Protein AF-0000000083547992 (afdb_homodimer)

Structure (mmCIF, N/CA/C/O backbone):
data_AF-0000000083547992-model_v1
#
loop_
_entity.id
_entity.type
_entity.pdbx_description
1 polymer 'Amphi-Trp domain-containing protein'
#
loop_
_atom_site.group_PDB
_atom_site.id
_atom_site.type_symbol
_atom_site.label_atom_id
_atom_site.label_alt_id
_atom_site.label_comp_id
_atom_site.label_asym_id
_atom_site.label_entity_id
_atom_site.label_seq_id
_atom_site.pdbx_PDB_ins_code
_atom_site.Cartn_x
_atom_site.Cartn_y
_atom_site.Cartn_z
_atom_site.occupancy
_atom_site.B_iso_or_equiv
_atom_site.auth_seq_id
_atom_site.auth_comp_id
_atom_site.auth_asym_id
_atom_site.auth_atom_id
_atom_site.pdbx_PDB_model_num
ATOM 1 N N . MET A 1 1 ? 12.961 -11.586 -6.711 1 86.31 1 MET A N 1
ATOM 2 C CA . MET A 1 1 ? 13.227 -10.289 -7.332 1 86.31 1 MET A CA 1
ATOM 3 C C . MET A 1 1 ? 12.625 -9.156 -6.512 1 86.31 1 MET A C 1
ATOM 5 O O . MET A 1 1 ? 11.516 -9.281 -5.996 1 86.31 1 MET A O 1
ATOM 9 N N . ASN A 1 2 ? 13.453 -8.133 -6.281 1 91.69 2 ASN A N 1
ATOM 10 C CA . ASN A 1 2 ? 13.008 -6.949 -5.547 1 91.69 2 ASN A CA 1
ATOM 11 C C . ASN A 1 2 ? 13.031 -5.703 -6.43 1 91.69 2 ASN A C 1
ATOM 13 O O . ASN A 1 2 ? 14.055 -5.379 -7.031 1 91.69 2 ASN A O 1
ATOM 17 N N . SER A 1 3 ? 11.875 -5.109 -6.695 1 95.75 3 SER A N 1
ATOM 18 C CA . SER A 1 3 ? 11.703 -3.891 -7.48 1 95.75 3 SER A CA 1
ATOM 19 C C . SER A 1 3 ? 11.023 -2.797 -6.664 1 95.75 3 SER A C 1
ATOM 21 O O . SER A 1 3 ? 10.18 -3.084 -5.812 1 95.75 3 SER A O 1
ATOM 23 N N . ARG A 1 4 ? 11.484 -1.592 -6.922 1 97.75 4 ARG A N 1
ATOM 24 C CA . ARG A 1 4 ? 10.906 -0.471 -6.191 1 97.75 4 ARG A CA 1
ATOM 25 C C . ARG A 1 4 ? 10.945 0.805 -7.023 1 97.75 4 ARG A C 1
ATOM 27 O O . ARG A 1 4 ? 11.906 1.044 -7.758 1 97.75 4 ARG A O 1
ATOM 34 N N . GLU A 1 5 ? 9.93 1.621 -6.977 1 98.31 5 GLU A N 1
ATOM 35 C CA . GLU A 1 5 ? 9.859 2.955 -7.562 1 98.31 5 GLU A CA 1
ATOM 36 C C . GLU A 1 5 ? 9.383 3.984 -6.543 1 98.31 5 GLU A C 1
ATOM 38 O O . GLU A 1 5 ? 8.477 3.703 -5.75 1 98.31 5 GLU A O 1
ATOM 43 N N . LYS A 1 6 ? 10.031 5.133 -6.543 1 98.19 6 LYS A N 1
ATOM 44 C CA . LYS A 1 6 ? 9.711 6.219 -5.621 1 98.19 6 LYS A CA 1
ATOM 45 C C . LYS A 1 6 ? 9.312 7.48 -6.379 1 98.19 6 LYS A C 1
ATOM 47 O O . LYS A 1 6 ? 9.867 7.785 -7.434 1 98.19 6 LYS A O 1
ATOM 52 N N . TYR A 1 7 ? 8.383 8.219 -5.781 1 98.12 7 TYR A N 1
ATOM 53 C CA . TYR A 1 7 ? 7.863 9.445 -6.375 1 98.12 7 TYR A CA 1
ATOM 54 C C . TYR A 1 7 ? 7.691 10.531 -5.32 1 98.12 7 TYR A C 1
ATOM 56 O O . TYR A 1 7 ? 7.562 10.234 -4.129 1 98.12 7 TYR A O 1
ATOM 64 N N . LEU A 1 8 ? 7.801 11.758 -5.734 1 98.12 8 LEU A N 1
ATOM 65 C CA . LEU A 1 8 ? 7.402 12.945 -4.977 1 98.12 8 LEU A CA 1
ATOM 66 C C . LEU A 1 8 ? 6.246 13.664 -5.664 1 98.12 8 LEU A C 1
ATOM 68 O O . LEU A 1 8 ? 6.23 13.789 -6.891 1 98.12 8 LEU A O 1
ATOM 72 N N . GLY A 1 9 ? 5.234 14.094 -4.844 1 98.06 9 GLY A N 1
ATOM 73 C CA . GLY A 1 9 ? 4.156 14.828 -5.48 1 98.06 9 GLY A CA 1
ATOM 74 C C . GLY A 1 9 ? 3.086 15.281 -4.504 1 98.06 9 GLY A C 1
ATOM 75 O O . GLY A 1 9 ? 3.199 15.047 -3.299 1 98.06 9 GLY A O 1
ATOM 76 N N . SER A 1 10 ? 2.084 16.016 -5 1 97.81 10 SER A N 1
ATOM 77 C CA . SER A 1 10 ? 0.955 16.5 -4.215 1 97.81 10 SER A CA 1
ATOM 78 C C . SER A 1 10 ? -0.035 15.391 -3.91 1 97.81 10 SER A C 1
ATOM 80 O O . SER A 1 10 ? 0.083 14.281 -4.449 1 97.81 10 SER A O 1
ATOM 82 N N . LYS A 1 11 ? -0.958 15.719 -2.998 1 97.56 11 LYS A N 1
ATOM 83 C CA . LYS A 1 11 ? -2.037 14.789 -2.686 1 97.56 11 LYS A CA 1
ATOM 84 C C . LYS A 1 11 ? -2.824 14.422 -3.939 1 97.56 11 LYS A C 1
ATOM 86 O O . LYS A 1 11 ? -3.186 13.258 -4.129 1 97.56 11 LYS A O 1
ATOM 91 N N . GLU A 1 12 ? -3.09 15.406 -4.793 1 96.94 12 GLU A N 1
ATOM 92 C CA . GLU A 1 12 ? -3.824 15.172 -6.031 1 96.94 12 GLU A CA 1
ATOM 93 C C . GLU A 1 12 ? -3.045 14.25 -6.961 1 96.94 12 GLU A C 1
ATOM 95 O O . GLU A 1 12 ? -3.617 13.328 -7.551 1 96.94 12 GLU A O 1
ATOM 100 N N . GLU A 1 13 ? -1.76 14.461 -7.086 1 97.88 13 GLU A N 1
ATOM 101 C CA . GLU A 1 13 ? -0.932 13.609 -7.934 1 97.88 13 GLU A CA 1
ATOM 102 C C . GLU A 1 13 ? -0.893 12.18 -7.402 1 97.88 13 GLU A C 1
ATOM 104 O O . GLU A 1 13 ? -0.915 11.219 -8.18 1 97.88 13 GLU A O 1
ATOM 109 N N . PHE A 1 14 ? -0.822 12.086 -6.039 1 98.19 14 PHE A N 1
ATOM 110 C CA . PHE A 1 14 ? -0.841 10.758 -5.438 1 98.19 14 PHE A CA 1
ATOM 111 C C . PHE A 1 14 ? -2.172 10.062 -5.699 1 98.19 14 PHE A C 1
ATOM 113 O O . PHE A 1 14 ? -2.209 8.852 -5.945 1 98.19 14 PHE A O 1
ATOM 120 N N . TYR A 1 15 ? -3.264 10.789 -5.684 1 97.44 15 TYR A N 1
ATOM 121 C CA . TYR A 1 15 ? -4.578 10.234 -5.98 1 97.44 15 TYR A CA 1
ATOM 122 C C . TYR A 1 15 ? -4.605 9.617 -7.375 1 97.44 15 TYR A C 1
ATOM 124 O O . TYR A 1 15 ? -5.016 8.469 -7.543 1 97.44 15 TYR A O 1
ATOM 132 N N . PHE A 1 16 ? -4.191 10.328 -8.375 1 97 16 PHE A N 1
ATOM 133 C CA . PHE A 1 16 ? -4.207 9.844 -9.75 1 97 16 PHE A CA 1
ATOM 134 C C . PHE A 1 16 ? -3.234 8.68 -9.93 1 97 16 PHE A C 1
ATOM 136 O O . PHE A 1 16 ? -3.527 7.727 -10.648 1 97 16 PHE A O 1
ATOM 143 N N . PHE A 1 17 ? -2.084 8.836 -9.289 1 97.56 17 PHE A N 1
ATOM 144 C CA . PHE A 1 17 ? -1.107 7.754 -9.32 1 97.56 17 PHE A CA 1
ATOM 145 C C . PHE A 1 17 ? -1.722 6.453 -8.805 1 97.56 17 PHE A C 1
ATOM 147 O O . PHE A 1 17 ? -1.628 5.414 -9.461 1 97.56 17 PHE A O 1
ATOM 154 N N . LEU A 1 18 ? -2.371 6.508 -7.582 1 96.94 18 LEU A N 1
ATOM 155 C CA . LEU A 1 18 ? -2.969 5.316 -6.988 1 96.94 18 LEU A CA 1
ATOM 156 C C . LEU A 1 18 ? -4.047 4.738 -7.898 1 96.94 18 LEU A C 1
ATOM 158 O O . LEU A 1 18 ? -4.098 3.527 -8.117 1 96.94 18 LEU A O 1
ATOM 162 N N . LYS A 1 19 ? -4.863 5.598 -8.367 1 94.94 19 LYS A N 1
ATOM 163 C CA . LYS A 1 19 ? -5.941 5.152 -9.242 1 94.94 19 LYS A CA 1
ATOM 164 C C . LYS A 1 19 ? -5.391 4.426 -10.469 1 94.94 19 LYS A C 1
ATOM 166 O O . LYS A 1 19 ? -5.848 3.33 -10.797 1 94.94 19 LYS A O 1
ATOM 171 N N . ASP A 1 20 ? -4.41 4.98 -11.07 1 96.12 20 ASP A N 1
ATOM 172 C CA . ASP A 1 20 ? -3.836 4.406 -12.289 1 96.12 20 ASP A CA 1
ATOM 173 C C . ASP A 1 20 ? -3.129 3.084 -11.984 1 96.12 20 ASP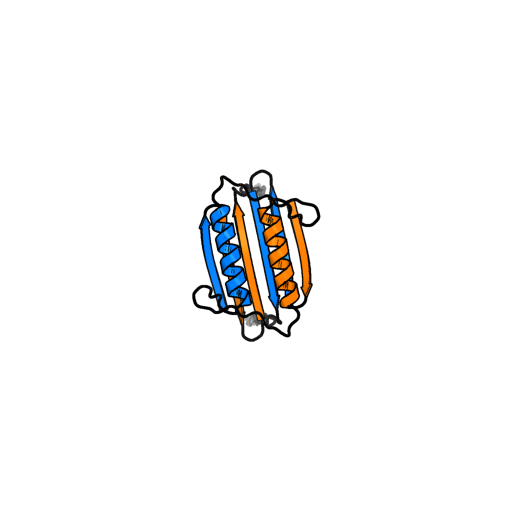 A C 1
ATOM 175 O O . ASP A 1 20 ? -3.346 2.088 -12.68 1 96.12 20 ASP A O 1
ATOM 179 N N . GLU A 1 21 ? -2.271 3.127 -11.008 1 96.12 21 GLU A N 1
ATOM 180 C CA . GLU A 1 21 ? -1.474 1.941 -10.711 1 96.12 21 GLU A CA 1
ATOM 181 C C . GLU A 1 21 ? -2.355 0.784 -10.25 1 96.12 21 GLU A C 1
ATOM 183 O O . GLU A 1 21 ? -2.072 -0.377 -10.555 1 96.12 21 GLU A O 1
ATOM 188 N N . VAL A 1 22 ? -3.414 1.098 -9.461 1 95.38 22 VAL A N 1
ATOM 189 C CA . VAL A 1 22 ? -4.336 0.059 -9.008 1 95.38 22 VAL A CA 1
ATOM 190 C C . VAL A 1 22 ? -5.051 -0.555 -10.211 1 95.38 22 VAL A C 1
ATOM 192 O O . VAL A 1 22 ? -5.203 -1.775 -10.297 1 95.38 22 VAL A O 1
ATOM 195 N N . ILE A 1 23 ? -5.527 0.243 -11.117 1 96.06 23 ILE A N 1
ATOM 196 C CA . ILE A 1 23 ? -6.172 -0.253 -12.328 1 96.06 23 ILE A CA 1
ATOM 197 C C . ILE A 1 23 ? -5.207 -1.159 -13.094 1 96.06 23 ILE A C 1
ATOM 199 O O . ILE A 1 23 ? -5.574 -2.266 -13.5 1 96.06 23 ILE A O 1
ATOM 203 N N . LYS A 1 24 ? -3.957 -0.687 -13.32 1 97.31 24 LYS A N 1
ATOM 204 C CA . LYS A 1 24 ? -2.953 -1.483 -14.016 1 97.31 24 LYS A CA 1
ATOM 205 C C . LYS A 1 24 ? -2.707 -2.809 -13.305 1 97.31 24 LYS A C 1
ATOM 207 O O . LYS A 1 24 ? -2.547 -3.848 -13.945 1 97.31 24 LYS A O 1
ATOM 212 N N . LEU A 1 25 ? -2.613 -2.762 -11.961 1 97.69 25 LEU A N 1
ATOM 213 C CA . LEU A 1 25 ? -2.373 -3.949 -11.148 1 97.69 25 LEU A CA 1
ATOM 214 C C . LEU A 1 25 ? -3.41 -5.027 -11.445 1 97.69 25 LEU A C 1
ATOM 216 O O . LEU A 1 25 ? -3.059 -6.172 -11.727 1 97.69 25 LEU A O 1
ATOM 220 N N . PHE A 1 26 ? -4.68 -4.668 -11.5 1 97.25 26 PHE A N 1
ATOM 221 C CA . PHE A 1 26 ? -5.734 -5.668 -11.586 1 97.25 26 PHE A CA 1
ATOM 222 C C . PHE A 1 26 ? -6.02 -6.023 -13.047 1 97.25 26 PHE A C 1
ATOM 224 O O . PHE A 1 26 ? -6.734 -6.988 -13.32 1 97.25 26 PHE A O 1
ATOM 231 N N . LYS A 1 27 ? -5.516 -5.312 -13.969 1 96.69 27 LYS A N 1
ATOM 232 C CA . LYS A 1 27 ? -5.535 -5.691 -15.375 1 96.69 27 LYS A CA 1
ATOM 233 C C . LYS A 1 27 ? -4.289 -6.488 -15.75 1 96.69 27 LYS A C 1
ATOM 235 O O . LYS A 1 27 ? -4.078 -6.805 -16.922 1 96.69 27 LYS A O 1
ATOM 240 N N . ASP A 1 28 ? -3.42 -6.785 -14.758 1 96.75 28 ASP A N 1
ATOM 241 C CA . ASP A 1 28 ? -2.164 -7.508 -14.938 1 96.75 28 ASP A CA 1
ATOM 242 C C . ASP A 1 28 ? -1.219 -6.75 -15.867 1 96.75 28 ASP A C 1
ATOM 244 O O . ASP A 1 28 ? -0.529 -7.355 -16.688 1 96.75 28 ASP A O 1
ATOM 248 N N . LYS A 1 29 ? -1.217 -5.406 -15.734 1 97.81 29 LYS A N 1
ATOM 249 C CA . LYS A 1 29 ? -0.414 -4.574 -16.625 1 97.81 29 LYS A CA 1
ATOM 250 C C . LYS A 1 29 ? 0.581 -3.727 -15.836 1 97.81 29 LYS A C 1
ATOM 252 O O . LYS A 1 29 ? 1.39 -3.004 -16.422 1 97.81 29 LYS A O 1
ATOM 257 N N . LEU A 1 30 ? 0.601 -3.77 -14.539 1 98.19 30 LEU A N 1
ATOM 258 C CA . LEU A 1 30 ? 1.518 -2.975 -13.734 1 98.19 30 LEU A CA 1
ATOM 259 C C . LEU A 1 30 ? 2.934 -3.537 -13.805 1 98.19 30 LEU A C 1
ATOM 261 O O . LEU A 1 30 ? 3.137 -4.742 -13.633 1 98.19 30 LEU A O 1
ATOM 265 N N . LYS A 1 31 ? 3.875 -2.688 -14.141 1 97.56 31 LYS A N 1
ATOM 266 C CA . LYS A 1 31 ? 5.297 -3.012 -14.078 1 97.56 31 LYS A CA 1
ATOM 267 C C . LYS A 1 31 ? 6.035 -2.078 -13.117 1 97.56 31 LYS A C 1
ATOM 269 O O . LYS A 1 31 ? 5.777 -0.872 -13.102 1 97.56 31 LYS A O 1
ATOM 274 N N . ILE A 1 32 ? 6.891 -2.615 -12.305 1 98 32 ILE A N 1
ATOM 275 C CA . ILE A 1 32 ? 7.785 -1.855 -11.438 1 98 32 ILE A CA 1
ATOM 276 C C . ILE A 1 32 ? 9.234 -2.146 -11.812 1 98 32 ILE A C 1
ATOM 278 O O . ILE A 1 32 ? 9.703 -3.279 -11.672 1 98 32 ILE A O 1
ATOM 282 N N . GLU A 1 33 ? 9.922 -1.149 -12.281 1 96.94 33 GLU A N 1
ATOM 283 C CA . GLU A 1 33 ? 11.281 -1.299 -12.789 1 96.94 33 GLU A CA 1
ATOM 284 C C . GLU A 1 33 ? 11.375 -2.453 -13.789 1 96.94 33 GLU A C 1
ATOM 286 O O . GLU A 1 33 ? 12.281 -3.283 -13.695 1 96.94 33 GLU A O 1
ATOM 291 N N . GLY A 1 34 ? 10.312 -2.631 -14.586 1 94.56 34 GLY A N 1
ATOM 292 C CA . GLY A 1 34 ? 10.305 -3.602 -15.664 1 94.56 34 GLY A CA 1
ATOM 293 C C . GLY A 1 34 ? 9.75 -4.953 -15.25 1 94.56 34 GLY A C 1
ATOM 294 O O . GLY A 1 34 ? 9.523 -5.82 -16.094 1 94.56 34 GLY A O 1
ATOM 295 N N . THR A 1 35 ? 9.594 -5.195 -13.938 1 95.19 35 THR A N 1
ATOM 296 C CA . THR A 1 35 ? 9.039 -6.453 -13.445 1 95.19 35 THR A CA 1
ATOM 297 C C . THR A 1 35 ? 7.516 -6.391 -13.391 1 95.19 35 THR A C 1
ATOM 299 O O . THR A 1 35 ? 6.949 -5.531 -12.711 1 95.19 35 THR A O 1
ATOM 302 N N . ARG A 1 36 ? 6.906 -7.293 -14.102 1 96.19 36 ARG A N 1
ATOM 303 C CA . ARG A 1 36 ? 5.445 -7.336 -14.094 1 96.19 36 ARG A CA 1
ATOM 304 C C . ARG A 1 36 ? 4.922 -7.859 -12.758 1 96.19 36 ARG A C 1
ATOM 306 O O . ARG A 1 36 ? 5.426 -8.852 -12.234 1 96.19 36 ARG A O 1
ATOM 313 N N . VAL A 1 37 ? 3.91 -7.164 -12.211 1 97.44 37 VAL A N 1
ATOM 314 C CA . VAL A 1 37 ? 3.252 -7.602 -10.984 1 97.44 37 VAL A CA 1
ATOM 315 C C . VAL A 1 37 ? 1.979 -8.375 -11.328 1 97.44 37 VAL A C 1
ATOM 317 O O . VAL A 1 37 ? 1.043 -7.812 -11.906 1 97.44 37 VAL A O 1
ATOM 320 N N . VAL A 1 38 ? 1.968 -9.648 -10.977 1 96.19 38 VAL A N 1
ATOM 321 C CA . VAL A 1 38 ? 0.792 -10.469 -11.234 1 96.19 38 VAL A CA 1
ATOM 322 C C . VAL A 1 38 ? 0.295 -11.086 -9.93 1 96.19 38 VAL A C 1
ATOM 324 O O . VAL A 1 38 ? 0.992 -11.891 -9.312 1 96.19 38 VAL A O 1
ATOM 327 N N . ILE A 1 39 ? -0.871 -10.641 -9.555 1 96.94 39 ILE A N 1
ATOM 328 C CA . ILE A 1 39 ? -1.521 -11.266 -8.406 1 96.94 39 ILE A CA 1
ATOM 329 C C . ILE A 1 39 ? -2.256 -12.531 -8.859 1 96.94 39 ILE A C 1
ATOM 331 O O . ILE A 1 39 ? -3.074 -12.484 -9.781 1 96.94 39 ILE A O 1
ATOM 335 N N . PRO A 1 40 ? -2.023 -13.656 -8.195 1 95.88 40 PRO A N 1
ATOM 336 C CA . PRO A 1 40 ? -2.678 -14.891 -8.633 1 95.88 40 PRO A CA 1
ATOM 337 C C . PRO A 1 40 ? -4.188 -14.875 -8.391 1 95.88 40 PRO A C 1
ATOM 339 O O . PRO A 1 40 ? -4.652 -14.32 -7.395 1 95.88 40 PRO A O 1
ATOM 342 N N . ASP A 1 41 ? -4.965 -15.492 -9.273 1 94.62 41 ASP A N 1
ATOM 343 C CA . ASP A 1 41 ? -6.422 -15.508 -9.203 1 94.62 41 ASP A CA 1
ATOM 344 C C . ASP A 1 41 ? -6.906 -16.562 -8.211 1 94.62 41 ASP A C 1
ATOM 346 O O . ASP A 1 41 ? -8.031 -16.484 -7.715 1 94.62 41 ASP A O 1
ATOM 350 N N . ASN A 1 42 ? -6.133 -17.578 -7.91 1 92.88 42 ASN A N 1
ATOM 351 C CA . ASN A 1 42 ? -6.629 -18.75 -7.199 1 92.88 42 ASN A CA 1
ATOM 352 C C . ASN A 1 42 ? -5.891 -18.953 -5.883 1 92.88 42 ASN A C 1
ATOM 354 O O . ASN A 1 42 ? -5.758 -20.094 -5.418 1 92.88 42 ASN A O 1
ATOM 358 N N . GLU A 1 43 ? -5.387 -17.891 -5.348 1 93.75 43 GLU A N 1
ATOM 359 C CA . GLU A 1 43 ? -4.707 -17.984 -4.059 1 93.75 43 GLU A CA 1
ATOM 360 C C . GLU A 1 43 ? -5.344 -17.062 -3.029 1 93.75 43 GLU A C 1
ATOM 362 O O . GLU A 1 43 ? -5.918 -16.031 -3.389 1 93.75 43 GLU A O 1
ATOM 367 N N . GLU A 1 44 ? -5.223 -17.594 -1.827 1 96.94 44 GLU A N 1
ATOM 368 C CA . GLU A 1 44 ? -5.602 -16.688 -0.746 1 96.94 44 GLU A CA 1
ATOM 369 C C . GLU A 1 44 ? -4.559 -15.594 -0.55 1 96.94 44 GLU A C 1
ATOM 371 O O . GLU A 1 44 ? -3.359 -15.875 -0.492 1 96.94 44 GLU A O 1
ATOM 376 N N . LEU A 1 45 ? -5.055 -14.398 -0.519 1 98.06 45 LEU A N 1
ATOM 377 C CA . LEU A 1 45 ? -4.191 -13.242 -0.31 1 98.06 45 LEU A CA 1
ATOM 378 C C . LEU A 1 45 ? -4.215 -12.805 1.15 1 98.06 45 LEU A C 1
ATOM 380 O O . LEU A 1 45 ? -5.258 -12.859 1.805 1 98.06 45 LEU A O 1
ATOM 384 N N . ASP A 1 46 ? -3.035 -12.422 1.668 1 98.12 46 ASP A N 1
ATOM 385 C CA . ASP A 1 46 ? -2.895 -11.695 2.928 1 98.12 46 ASP A CA 1
ATOM 386 C C . ASP A 1 46 ? -2.621 -10.219 2.682 1 98.12 46 ASP A C 1
ATOM 388 O O . ASP A 1 46 ? -1.571 -9.852 2.146 1 98.12 46 ASP A O 1
ATOM 392 N N . TYR A 1 47 ? -3.609 -9.367 3.033 1 98.06 47 TYR A N 1
ATOM 393 C CA . TYR A 1 47 ? -3.363 -7.949 2.777 1 98.06 47 TYR A CA 1
ATOM 394 C C . TYR A 1 47 ? -3.641 -7.117 4.023 1 98.06 47 TYR A C 1
ATOM 396 O O . TYR A 1 47 ? -4.363 -7.551 4.922 1 98.06 47 TYR A O 1
ATOM 404 N N . GLN A 1 48 ? -2.949 -6 4.113 1 97.94 48 GLN A N 1
ATOM 405 C CA . GLN A 1 48 ? -3.02 -5.172 5.312 1 97.94 48 GLN A CA 1
ATOM 406 C C . GLN A 1 48 ? -2.879 -3.691 4.965 1 97.94 48 GLN A C 1
ATOM 408 O O . GLN A 1 48 ? -2.312 -3.344 3.926 1 97.94 48 GLN A O 1
ATOM 413 N N . ILE A 1 49 ? -3.459 -2.869 5.797 1 98.31 49 ILE A N 1
ATOM 414 C CA . ILE A 1 49 ? -3.219 -1.43 5.793 1 98.31 49 ILE A CA 1
ATOM 415 C C . ILE A 1 49 ? -2.641 -1 7.137 1 98.31 49 ILE A C 1
ATOM 417 O O . ILE A 1 49 ? -3.014 -1.538 8.18 1 98.31 49 ILE A O 1
ATOM 421 N N . LYS A 1 50 ? -1.683 -0.156 7.051 1 98 50 LYS A N 1
ATOM 422 C CA . LYS A 1 50 ? -0.98 0.334 8.234 1 98 50 LYS A CA 1
ATOM 423 C C . LYS A 1 50 ? -0.856 1.855 8.211 1 98 50 LYS A C 1
ATOM 425 O O . LYS A 1 50 ? -0.71 2.453 7.141 1 98 50 LYS A O 1
ATOM 430 N N . PHE A 1 51 ? -0.937 2.449 9.43 1 97.69 51 PHE A N 1
ATOM 431 C CA . PHE A 1 51 ? -0.757 3.891 9.578 1 97.69 51 PHE A CA 1
ATOM 432 C C . PHE A 1 51 ? 0.069 4.215 10.812 1 97.69 51 PHE A C 1
ATOM 434 O O . PHE A 1 51 ? -0.305 3.844 11.93 1 97.69 51 PHE A O 1
ATOM 441 N N . ASP A 1 52 ? 1.243 4.75 10.609 1 95.38 52 ASP A N 1
ATOM 442 C CA . ASP A 1 52 ? 2.104 5.281 11.656 1 95.38 52 ASP A CA 1
ATOM 443 C C . ASP A 1 52 ? 2.141 6.809 11.617 1 95.38 52 ASP A C 1
ATOM 445 O O . ASP A 1 52 ? 2.5 7.398 10.602 1 95.38 52 ASP A O 1
ATOM 449 N N . SER A 1 53 ? 1.642 7.426 12.734 1 92 53 SER A N 1
ATOM 450 C CA . SER A 1 53 ? 1.59 8.883 12.672 1 92 53 SER A CA 1
ATOM 451 C C . SER A 1 53 ? 1.902 9.5 14.031 1 92 53 SER A C 1
ATOM 453 O O . SER A 1 53 ? 1.761 8.852 15.062 1 92 53 SER A O 1
ATOM 455 N N . ASP A 1 54 ? 2.475 10.664 13.992 1 88.56 54 ASP A N 1
ATOM 456 C CA . ASP A 1 54 ? 2.523 11.586 15.125 1 88.56 54 ASP A CA 1
ATOM 457 C C . ASP A 1 54 ? 2.086 12.992 14.719 1 88.56 54 ASP A C 1
ATOM 459 O O . ASP A 1 54 ? 1.442 13.164 13.68 1 88.56 54 ASP A O 1
ATOM 463 N N . GLU A 1 55 ? 2.291 14.008 15.547 1 85.38 55 GLU A N 1
ATOM 464 C CA . GLU A 1 55 ? 1.821 15.367 15.297 1 85.38 55 GLU A CA 1
ATOM 465 C C . GLU A 1 55 ? 2.404 15.922 14 1 85.38 55 GLU A C 1
ATOM 467 O O . GLU A 1 55 ? 1.765 16.719 13.32 1 85.38 55 GLU A O 1
ATOM 472 N N . ASN A 1 56 ? 3.541 15.469 13.57 1 89.19 56 ASN A N 1
ATOM 473 C CA . ASN A 1 56 ? 4.254 16.125 12.477 1 89.19 56 ASN A CA 1
ATOM 474 C C . ASN A 1 56 ? 4.559 15.156 11.336 1 89.19 56 ASN A C 1
ATOM 476 O O . ASN A 1 56 ? 5.266 15.5 10.391 1 89.19 56 ASN A O 1
ATOM 480 N N . TYR A 1 57 ? 4 13.914 11.414 1 93.38 57 TYR A N 1
ATOM 481 C CA . TYR A 1 57 ? 4.402 12.914 10.43 1 93.38 57 TYR A CA 1
ATOM 482 C C . TYR A 1 57 ? 3.291 11.898 10.203 1 93.38 57 TYR A C 1
ATOM 484 O O . TYR A 1 57 ? 2.443 11.688 11.07 1 93.38 57 TYR A O 1
ATOM 492 N N . GLY A 1 58 ? 3.201 11.422 9 1 96.19 58 GLY A N 1
ATOM 493 C CA . GLY A 1 58 ? 2.357 10.281 8.672 1 96.19 58 GLY A CA 1
ATOM 494 C C . GLY A 1 58 ? 2.996 9.328 7.684 1 96.19 58 GLY A C 1
ATOM 495 O O . GLY A 1 58 ? 3.75 9.758 6.805 1 96.19 58 GLY A O 1
ATOM 496 N N . ASP A 1 59 ? 2.777 8.094 7.938 1 97.44 59 ASP A N 1
ATOM 497 C CA . ASP A 1 59 ? 3.23 6.98 7.105 1 97.44 59 ASP A CA 1
ATOM 498 C C . ASP A 1 59 ? 2.115 5.957 6.902 1 97.44 59 ASP A C 1
ATOM 500 O O . ASP A 1 59 ? 1.783 5.203 7.816 1 97.44 59 ASP A O 1
ATOM 504 N N . PHE A 1 60 ? 1.522 5.984 5.688 1 98.31 60 PHE A N 1
ATOM 505 C CA . PHE A 1 60 ? 0.411 5.105 5.34 1 98.31 60 PHE A CA 1
ATOM 506 C C . PHE A 1 60 ? 0.851 4.043 4.34 1 98.31 60 PHE A C 1
ATOM 508 O O . PHE A 1 60 ? 1.516 4.355 3.348 1 98.31 60 PHE A O 1
ATOM 515 N N . THR A 1 61 ? 0.533 2.75 4.645 1 98.38 61 THR A N 1
ATOM 516 C CA . THR A 1 61 ? 0.986 1.636 3.822 1 98.38 61 THR A CA 1
ATOM 517 C C . THR A 1 61 ? -0.167 0.682 3.521 1 98.38 61 THR A C 1
ATOM 519 O O . THR A 1 61 ? -0.959 0.359 4.41 1 98.38 61 THR A O 1
ATOM 522 N N . ILE A 1 62 ? -0.325 0.265 2.24 1 98.38 62 ILE A N 1
ATOM 523 C CA . ILE A 1 62 ? -1.139 -0.867 1.81 1 98.38 62 ILE A CA 1
ATOM 524 C C . ILE A 1 62 ? -0.236 -1.991 1.309 1 98.38 62 ILE A C 1
ATOM 526 O O . ILE A 1 62 ? 0.673 -1.757 0.51 1 98.38 62 ILE A O 1
ATOM 530 N N . LYS A 1 63 ? -0.454 -3.182 1.86 1 98.19 63 LYS A N 1
ATOM 531 C CA . LYS A 1 63 ? 0.374 -4.324 1.49 1 98.19 63 LYS A CA 1
ATOM 532 C C . LYS A 1 63 ? -0.485 -5.551 1.188 1 98.19 63 LYS A C 1
ATOM 534 O O . LYS A 1 63 ? -1.461 -5.82 1.89 1 98.19 63 LYS A O 1
ATOM 539 N N . VAL A 1 64 ? -0.103 -6.34 0.102 1 98.5 64 VAL A N 1
ATOM 540 C CA . VAL A 1 64 ? -0.716 -7.633 -0.171 1 98.5 64 VAL A CA 1
ATOM 541 C C . VAL A 1 64 ? 0.369 -8.672 -0.445 1 98.5 64 VAL A C 1
ATOM 543 O O . VAL A 1 64 ? 1.351 -8.391 -1.136 1 98.5 64 VAL A O 1
ATOM 546 N N . LYS A 1 65 ? 0.199 -9.844 0.114 1 97.81 65 LYS A N 1
ATOM 547 C CA . LYS A 1 65 ? 1.122 -10.969 -0.046 1 97.81 65 LYS A CA 1
ATOM 548 C C . LYS A 1 65 ? 0.385 -12.227 -0.495 1 97.81 65 LYS A C 1
ATOM 550 O O . LYS A 1 65 ? -0.781 -12.43 -0.149 1 97.81 65 LYS A O 1
ATOM 555 N N . TRP A 1 66 ? 1.04 -12.992 -1.232 1 97.12 66 TRP A N 1
ATOM 556 C CA . TRP A 1 66 ? 0.531 -14.305 -1.621 1 97.12 66 TRP A CA 1
ATOM 557 C C . TRP A 1 66 ? 1.665 -15.312 -1.733 1 97.12 66 TRP A C 1
ATOM 559 O O . TRP A 1 66 ? 2.834 -14.93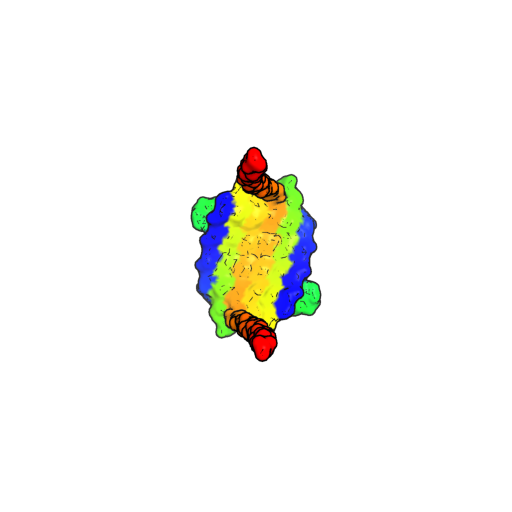8 -1.854 1 97.12 66 TRP A O 1
ATOM 569 N N . GLY A 1 67 ? 1.329 -16.578 -1.619 1 94.31 67 GLY A N 1
ATOM 570 C CA . GLY A 1 67 ? 2.32 -17.641 -1.701 1 94.31 67 GLY A CA 1
ATOM 571 C C . GLY A 1 67 ? 3.16 -17.781 -0.445 1 94.31 67 GLY A C 1
ATOM 572 O O . GLY A 1 67 ? 2.809 -17.234 0.603 1 94.31 67 GLY A O 1
ATOM 573 N N . GLU A 1 68 ? 4.18 -18.656 -0.449 1 86.12 68 GLU A N 1
ATOM 574 C CA . GLU A 1 68 ? 5.051 -18.922 0.693 1 86.12 68 GLU A CA 1
ATOM 575 C C . GLU A 1 68 ? 6.5 -18.547 0.377 1 86.12 68 GLU A C 1
ATOM 577 O O . GLU A 1 68 ? 7.059 -19.016 -0.622 1 86.12 68 GLU A O 1
ATOM 582 N N . LYS A 1 69 ? 6.938 -17.547 1.141 1 78.5 69 LYS A N 1
ATOM 583 C CA . LYS A 1 69 ? 8.352 -17.234 0.966 1 78.5 69 LYS A CA 1
ATOM 584 C C . LYS A 1 69 ? 9.234 -18.406 1.379 1 78.5 69 LYS A C 1
ATOM 586 O O . LYS A 1 69 ? 9.016 -19.016 2.426 1 78.5 69 LYS A O 1
ATOM 591 N N . PRO A 1 70 ? 10.062 -18.828 0.435 1 68.44 70 PRO A N 1
ATOM 592 C CA . PRO A 1 70 ? 10.922 -19.953 0.819 1 68.44 70 PRO A CA 1
ATOM 593 C C . PRO A 1 70 ? 11.688 -19.703 2.115 1 68.44 70 PRO A C 1
ATOM 595 O O . PRO A 1 70 ? 12.055 -18.562 2.402 1 68.44 70 PRO A O 1
ATOM 598 N N . GLU A 1 71 ? 11.406 -20.453 3.119 1 63.16 71 GLU A N 1
ATOM 599 C CA . GLU A 1 71 ? 12.188 -20.344 4.352 1 63.16 71 GLU A CA 1
ATOM 600 C C . GLU A 1 71 ? 13.672 -20.188 4.051 1 63.16 71 GLU A C 1
ATOM 602 O O . GLU A 1 71 ? 14.195 -20.828 3.135 1 63.16 71 GLU A O 1
ATOM 607 N N . GLN A 1 72 ? 14.125 -18.938 3.957 1 56.5 72 GLN A N 1
ATOM 608 C CA . GLN A 1 72 ? 15.578 -18.922 3.846 1 56.5 72 GLN A CA 1
ATOM 609 C C . GLN A 1 72 ? 16.203 -19.953 4.785 1 56.5 72 GLN A C 1
ATOM 611 O O . GLN A 1 72 ? 15.898 -19.984 5.98 1 56.5 72 GLN A O 1
ATOM 616 N N . LEU A 1 73 ? 16.469 -21.047 4.254 1 47.66 73 LEU A N 1
ATOM 617 C CA . LEU A 1 73 ? 17.344 -21.922 5.035 1 47.66 73 LEU A CA 1
ATOM 618 C C . LEU A 1 73 ? 18.484 -21.141 5.652 1 47.66 73 LEU A C 1
ATOM 620 O O . LEU A 1 73 ? 19.266 -20.5 4.941 1 47.66 73 LEU A O 1
ATOM 624 N N . GLU A 1 74 ? 18.188 -20.406 6.648 1 47 74 GLU A N 1
ATOM 625 C CA . GLU A 1 74 ? 19.406 -19.922 7.305 1 47 74 GLU A CA 1
ATOM 626 C C . GLU A 1 74 ? 20.547 -20.922 7.168 1 47 74 GLU A C 1
ATOM 628 O O . GLU A 1 74 ? 20.422 -22.078 7.586 1 47 74 GLU A O 1
ATOM 633 N N . ASP A 1 75 ? 21.156 -20.859 6.074 1 45.62 75 ASP A N 1
ATOM 634 C CA . ASP A 1 75 ? 22.359 -21.656 6.023 1 45.62 75 ASP A CA 1
ATOM 635 C C . ASP A 1 75 ? 23.078 -21.656 7.375 1 45.62 75 ASP A C 1
ATOM 637 O O . ASP A 1 75 ? 23.516 -20.609 7.855 1 45.62 75 ASP A O 1
ATOM 641 N N . PHE A 1 76 ? 22.703 -22.562 8.234 1 39.78 76 PHE A N 1
ATOM 642 C CA . PHE A 1 76 ? 23.562 -22.812 9.398 1 39.78 76 PHE A CA 1
ATOM 643 C C . PHE A 1 76 ? 25.016 -23 8.969 1 39.78 76 PHE A C 1
ATOM 645 O O . PHE A 1 76 ? 25.391 -24.062 8.469 1 39.78 76 PHE A O 1
ATOM 652 N N . GLU A 1 77 ? 25.594 -22.094 8.336 1 40.41 77 GLU A N 1
ATOM 653 C CA . GLU A 1 77 ? 27.047 -22.297 8.266 1 40.41 77 GLU A CA 1
ATOM 654 C C . GLU A 1 77 ? 27.625 -22.609 9.648 1 40.41 77 GLU A C 1
ATOM 656 O O . GLU A 1 77 ? 27.562 -21.766 10.547 1 40.41 77 GLU A O 1
ATOM 661 N N . GLU A 1 78 ? 27.422 -23.828 10.102 1 38.59 78 GLU A N 1
ATOM 662 C CA . GLU A 1 78 ? 28.203 -24.375 11.211 1 38.59 78 GLU A CA 1
ATOM 663 C C . GLU A 1 78 ? 29.672 -23.953 11.109 1 38.59 78 GLU A C 1
ATOM 665 O O . GLU A 1 78 ? 30.359 -24.297 10.148 1 38.59 78 GLU A O 1
ATOM 670 N N . ASN A 1 79 ? 29.922 -22.734 11.422 1 38.31 79 ASN A N 1
ATOM 671 C CA . ASN A 1 79 ? 31.328 -22.422 11.688 1 38.31 79 ASN A CA 1
ATOM 672 C C . ASN A 1 79 ? 32 -23.516 12.508 1 38.31 79 ASN A C 1
ATOM 674 O O . ASN A 1 79 ? 31.766 -23.625 13.711 1 38.31 79 ASN A O 1
ATOM 678 N N . THR A 1 80 ? 32.031 -24.781 11.961 1 40.84 80 THR A N 1
ATOM 679 C CA . THR A 1 80 ? 32.969 -25.75 12.523 1 40.84 80 THR A CA 1
ATOM 680 C C . THR A 1 80 ? 34.344 -25.109 12.781 1 40.84 80 THR A C 1
ATOM 682 O O . THR A 1 80 ? 35.062 -24.812 11.844 1 40.84 80 THR A O 1
ATOM 685 N N . ASN A 1 81 ? 34.375 -24.047 13.586 1 37.81 81 ASN A N 1
ATOM 686 C CA . ASN A 1 81 ? 35.656 -23.641 14.148 1 37.81 81 ASN A CA 1
ATOM 687 C C . ASN A 1 81 ? 36.5 -24.844 14.578 1 37.81 81 ASN A C 1
ATOM 689 O O . ASN A 1 81 ? 36.094 -25.578 15.484 1 37.81 81 ASN A O 1
ATOM 693 N N . ASP A 1 82 ? 37.125 -25.547 13.578 1 40.78 82 ASP A N 1
ATOM 694 C CA . ASP A 1 82 ? 38.219 -26.484 13.797 1 40.78 82 ASP A CA 1
ATOM 695 C C . ASP A 1 82 ? 39.156 -25.969 14.898 1 40.78 82 ASP A C 1
ATOM 697 O O . ASP A 1 82 ? 39.844 -24.984 14.711 1 40.78 82 ASP A O 1
ATOM 701 N N . ASN A 1 83 ? 38.594 -25.812 16.109 1 38.06 83 ASN A N 1
ATOM 702 C CA . ASN A 1 83 ? 39.5 -25.672 17.266 1 38.06 83 ASN A CA 1
ATOM 703 C C . ASN A 1 83 ? 40.656 -26.672 17.203 1 38.06 83 ASN A C 1
ATOM 705 O O . ASN A 1 83 ? 40.438 -27.875 17.344 1 38.06 83 ASN A O 1
ATOM 709 N N . GLU A 1 84 ? 41.562 -26.484 16.188 1 40.47 84 GLU A N 1
ATOM 710 C CA . GLU A 1 84 ? 42.875 -27.172 16.234 1 40.47 84 GLU A CA 1
ATOM 711 C C . GLU A 1 84 ? 43.438 -27.172 17.641 1 40.47 84 GLU A C 1
ATOM 713 O O . GLU A 1 84 ? 43.656 -26.109 18.234 1 40.47 84 GLU A O 1
ATOM 718 N N . ASP A 1 85 ? 42.969 -28.109 18.453 1 40.47 85 ASP A N 1
ATOM 719 C CA . ASP A 1 85 ? 43.594 -28.484 19.703 1 40.47 85 ASP A CA 1
ATOM 720 C C . ASP A 1 85 ? 45.125 -28.594 19.562 1 40.47 85 ASP A C 1
ATOM 722 O O . ASP A 1 85 ? 45.625 -29.469 18.859 1 40.47 85 ASP A O 1
ATOM 726 N N . ASN A 1 86 ? 45.812 -27.406 19.406 1 40.5 86 ASN A N 1
ATOM 727 C CA . ASN A 1 86 ? 47.281 -27.422 19.578 1 40.5 86 ASN A CA 1
ATOM 728 C C . ASN A 1 86 ? 47.688 -28.203 20.812 1 40.5 86 ASN A C 1
ATOM 730 O O . ASN A 1 86 ? 47.375 -27.797 21.938 1 40.5 86 ASN A O 1
ATOM 734 N N . THR A 1 87 ? 47.625 -29.516 20.734 1 36.06 87 THR A N 1
ATOM 735 C CA . THR A 1 87 ? 48.25 -30.391 21.703 1 36.06 87 THR A CA 1
ATOM 736 C C . THR A 1 87 ? 49.656 -29.938 22.016 1 36.06 87 THR A C 1
ATOM 738 O O . THR A 1 87 ? 50.531 -29.922 21.141 1 36.06 87 THR A O 1
ATOM 741 N N . PHE A 1 88 ? 49.812 -29.047 23.016 1 36.84 88 PHE A N 1
ATOM 742 C CA . PHE A 1 88 ? 51.094 -28.734 23.656 1 36.84 88 PHE A CA 1
ATOM 743 C C . PHE A 1 88 ? 51.844 -30.016 24.047 1 36.84 88 PHE A C 1
ATOM 745 O O . PHE A 1 88 ? 51.312 -30.828 24.812 1 36.84 88 PHE A O 1
ATOM 752 N N . GLU A 1 89 ? 52.469 -30.578 23.047 1 34.12 89 GLU A N 1
ATOM 753 C CA . GLU A 1 89 ? 53.438 -31.609 23.406 1 34.12 89 GLU A CA 1
ATOM 754 C C . GLU A 1 89 ? 54.375 -31.141 24.516 1 34.12 89 GLU A C 1
ATOM 756 O O . GLU A 1 89 ? 55.062 -30.125 24.359 1 34.12 89 GLU A O 1
ATOM 761 N N . PHE A 1 90 ? 53.938 -31.484 25.75 1 33.88 90 PHE A N 1
ATOM 762 C CA . PHE A 1 90 ? 55 -31.453 26.734 1 33.88 90 PHE A CA 1
ATOM 763 C C . PHE A 1 90 ? 56.188 -32.281 26.266 1 33.88 90 PHE A C 1
ATOM 765 O O . PHE A 1 90 ? 56 -33.281 25.547 1 33.88 90 PHE A O 1
ATOM 772 N N . MET B 1 1 ? 1.434 7.387 16.75 1 86.69 1 MET B N 1
ATOM 773 C CA . MET B 1 1 ? 0.432 6.328 16.828 1 86.69 1 MET B CA 1
ATOM 774 C C . MET B 1 1 ? 0.618 5.328 15.688 1 86.69 1 MET B C 1
ATOM 776 O O . MET B 1 1 ? 0.909 5.715 14.555 1 86.69 1 MET B O 1
ATOM 780 N N . ASN B 1 2 ? 0.601 4.043 16.062 1 91.5 2 ASN B N 1
ATOM 781 C CA . ASN B 1 2 ? 0.728 2.963 15.094 1 91.5 2 ASN B CA 1
ATOM 782 C C . ASN B 1 2 ? -0.531 2.102 15.047 1 91.5 2 ASN B C 1
ATOM 784 O O . ASN B 1 2 ? -0.976 1.588 16.078 1 91.5 2 ASN B O 1
ATOM 788 N N . SER B 1 3 ? -1.247 2.105 13.93 1 95.69 3 SER B N 1
ATOM 789 C CA . SER B 1 3 ? -2.455 1.323 13.695 1 95.69 3 SER B CA 1
ATOM 790 C C . SER B 1 3 ? -2.281 0.386 12.5 1 95.69 3 SER B C 1
ATOM 792 O O . SER B 1 3 ? -1.582 0.718 11.539 1 95.69 3 SER B O 1
ATOM 794 N N . ARG B 1 4 ? -2.889 -0.783 12.664 1 97.69 4 ARG B N 1
ATOM 795 C CA . ARG B 1 4 ? -2.773 -1.76 11.586 1 97.69 4 ARG B CA 1
ATOM 796 C C . ARG B 1 4 ? -4.004 -2.658 11.531 1 97.69 4 ARG B C 1
ATOM 798 O O . ARG B 1 4 ? -4.559 -3.029 12.57 1 97.69 4 ARG B O 1
ATOM 805 N N . GLU B 1 5 ? -4.465 -2.996 10.367 1 98.31 5 GLU B N 1
ATOM 806 C CA . GLU B 1 5 ? -5.516 -3.975 10.117 1 98.31 5 GLU B CA 1
ATOM 807 C C . GLU B 1 5 ? -5.086 -4.984 9.055 1 98.31 5 GLU B C 1
ATOM 809 O O . GLU B 1 5 ? -4.445 -4.625 8.07 1 98.31 5 GLU B O 1
ATOM 814 N N . LYS B 1 6 ? -5.406 -6.254 9.32 1 98.19 6 LYS B N 1
ATOM 815 C CA . LYS B 1 6 ? -5.055 -7.352 8.422 1 98.19 6 LYS B CA 1
ATOM 816 C C . LYS B 1 6 ? -6.297 -8.094 7.941 1 98.19 6 LYS B C 1
ATOM 818 O O . LYS B 1 6 ? -7.25 -8.273 8.703 1 98.19 6 LYS B O 1
ATOM 823 N N . TYR B 1 7 ? -6.215 -8.547 6.699 1 98.12 7 TYR B N 1
ATOM 824 C CA . TYR B 1 7 ? -7.324 -9.266 6.074 1 98.12 7 TYR B CA 1
ATOM 825 C C . TYR B 1 7 ? -6.82 -10.453 5.266 1 98.12 7 TYR B C 1
ATOM 827 O O . TYR B 1 7 ? -5.66 -10.477 4.844 1 98.12 7 TYR B O 1
ATOM 835 N N . LEU B 1 8 ? -7.656 -11.461 5.145 1 98.12 8 LEU B N 1
ATOM 836 C CA . LEU B 1 8 ? -7.508 -12.562 4.203 1 98.12 8 LEU B CA 1
ATOM 837 C C . LEU B 1 8 ? -8.641 -12.562 3.178 1 98.12 8 LEU B C 1
ATOM 839 O O . LEU B 1 8 ? -9.797 -12.312 3.525 1 98.12 8 LEU B O 1
ATOM 843 N N . GLY B 1 9 ? -8.258 -12.805 1.884 1 98 9 GLY B N 1
ATOM 844 C CA . GLY B 1 9 ? -9.336 -12.859 0.909 1 98 9 GLY B CA 1
ATOM 845 C C . GLY B 1 9 ? -8.852 -13.125 -0.503 1 98 9 GLY B C 1
ATOM 846 O O . GLY B 1 9 ? -7.652 -13.305 -0.729 1 98 9 GLY B O 1
ATOM 847 N N . SER B 1 10 ? -9.789 -13.25 -1.47 1 97.81 10 SER B N 1
ATOM 848 C CA . SER B 1 10 ? -9.5 -13.477 -2.883 1 97.81 10 SER B CA 1
ATOM 849 C C . SER B 1 10 ? -9.008 -12.195 -3.557 1 97.81 10 SER B C 1
ATOM 851 O O . SER B 1 10 ? -9.047 -11.117 -2.959 1 97.81 10 SER B O 1
ATOM 853 N N . LYS B 1 11 ? -8.5 -12.406 -4.777 1 97.56 11 LYS B N 1
ATOM 854 C CA . LYS B 1 11 ? -8.086 -11.266 -5.586 1 97.56 11 LYS B CA 1
ATOM 855 C C . LYS B 1 11 ? -9.234 -10.281 -5.781 1 97.56 11 LYS B C 1
ATOM 857 O O . LYS B 1 11 ? -9.039 -9.07 -5.715 1 97.56 11 LYS B O 1
ATOM 862 N N . GLU B 1 12 ? -10.43 -10.812 -6.047 1 97 12 GLU B N 1
ATOM 863 C CA . GLU B 1 12 ? -11.602 -9.969 -6.234 1 97 12 GLU B CA 1
ATOM 864 C C . GLU B 1 12 ? -11.938 -9.188 -4.965 1 97 12 GLU B C 1
ATOM 866 O O . GLU B 1 12 ? -12.227 -7.992 -5.023 1 97 12 GLU B O 1
ATOM 871 N N . GLU B 1 13 ? -11.867 -9.828 -3.814 1 97.94 13 GLU B N 1
ATOM 872 C CA . GLU B 1 13 ? -12.133 -9.156 -2.549 1 97.94 13 GLU B CA 1
ATOM 873 C C . GLU B 1 13 ? -11.102 -8.062 -2.277 1 97.94 13 GLU B C 1
ATOM 875 O O . GLU B 1 13 ? -11.438 -6.992 -1.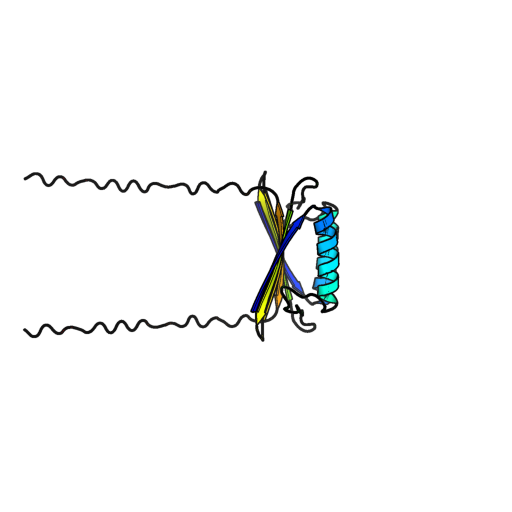771 1 97.94 13 GLU B O 1
ATOM 880 N N . PHE B 1 14 ? -9.828 -8.414 -2.631 1 98.19 14 PHE B N 1
ATOM 881 C CA . PHE B 1 14 ? -8.781 -7.414 -2.463 1 98.19 14 PHE B CA 1
ATOM 882 C C . PHE B 1 14 ? -9.023 -6.219 -3.377 1 98.19 14 PHE B C 1
ATOM 884 O O . PHE B 1 14 ? -8.797 -5.07 -2.984 1 98.19 14 PHE B O 1
ATOM 891 N N . TYR B 1 15 ? -9.508 -6.422 -4.582 1 97.44 15 TYR B N 1
ATOM 892 C CA . TYR B 1 15 ? -9.836 -5.34 -5.508 1 97.44 15 TYR B CA 1
ATOM 893 C C . TYR B 1 15 ? -10.867 -4.395 -4.898 1 97.44 15 TYR B C 1
ATOM 895 O O . TYR B 1 15 ? -10.664 -3.178 -4.879 1 97.44 15 TYR B O 1
ATOM 903 N N . PHE B 1 16 ? -11.953 -4.891 -4.395 1 97 16 PHE B N 1
ATOM 904 C CA . PHE B 1 16 ? -13.008 -4.07 -3.82 1 97 16 PHE B CA 1
ATOM 905 C C . PHE B 1 16 ? -12.531 -3.367 -2.557 1 97 16 PHE B C 1
ATOM 907 O O . PHE B 1 16 ? -12.875 -2.211 -2.311 1 97 16 PHE B O 1
ATOM 914 N N . PHE B 1 17 ? -11.766 -4.117 -1.776 1 97.5 17 PHE B N 1
ATOM 915 C CA . PHE B 1 17 ? -11.18 -3.529 -0.579 1 97.5 17 PHE B CA 1
ATOM 916 C C . PHE B 1 17 ? -10.344 -2.305 -0.93 1 97.5 17 PHE B C 1
ATOM 918 O O . PHE B 1 17 ? -10.516 -1.236 -0.34 1 97.5 17 PHE B O 1
ATOM 925 N N . LEU B 1 18 ? -9.398 -2.465 -1.917 1 96.94 18 LEU B N 1
ATOM 926 C CA . LEU B 1 18 ? -8.531 -1.363 -2.312 1 96.94 18 LEU B CA 1
ATOM 927 C C . LEU B 1 18 ? -9.344 -0.181 -2.822 1 96.94 18 LEU B C 1
ATOM 929 O O . LEU B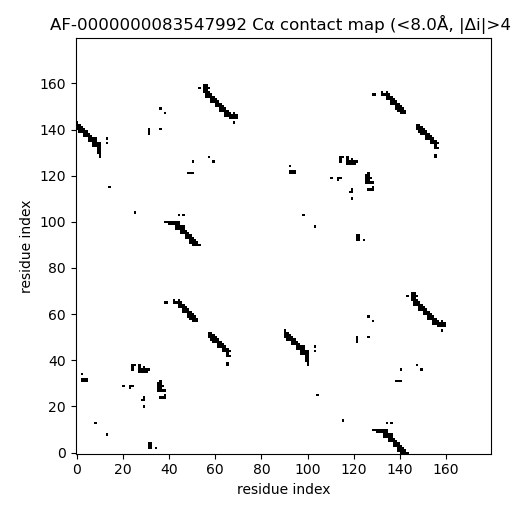 1 18 ? -9.086 0.965 -2.447 1 96.94 18 LEU B O 1
ATOM 933 N N . LYS B 1 19 ? -10.258 -0.482 -3.652 1 95.06 19 LYS B N 1
ATOM 934 C CA . LYS B 1 19 ? -11.094 0.576 -4.211 1 95.06 19 LYS B CA 1
ATOM 935 C C . LYS B 1 19 ? -11.805 1.353 -3.107 1 95.06 19 LYS B C 1
ATOM 937 O O . LYS B 1 19 ? -11.781 2.586 -3.094 1 95.06 19 LYS B O 1
ATOM 942 N N . ASP B 1 20 ? -12.367 0.671 -2.186 1 96.19 20 ASP B N 1
ATOM 943 C CA . ASP B 1 20 ? -13.125 1.299 -1.105 1 96.19 20 ASP B CA 1
ATOM 944 C C . ASP B 1 20 ? -12.203 2.107 -0.191 1 96.19 20 ASP B C 1
ATOM 946 O O . ASP B 1 20 ? -12.492 3.264 0.12 1 96.19 20 ASP B O 1
ATOM 950 N N . GLU B 1 21 ? -11.164 1.46 0.251 1 96.19 21 GLU B N 1
ATOM 951 C CA . GLU B 1 21 ? -10.273 2.115 1.208 1 96.19 21 GLU B CA 1
ATOM 952 C C . GLU B 1 21 ? -9.609 3.34 0.591 1 96.19 21 GLU B C 1
ATOM 954 O O . GLU B 1 21 ? -9.383 4.34 1.274 1 96.19 21 GLU B O 1
ATOM 959 N N . VAL B 1 22 ? -9.234 3.248 -0.715 1 95.56 22 VAL B N 1
ATOM 960 C CA . VAL B 1 22 ? -8.625 4.383 -1.399 1 95.56 22 VAL B CA 1
ATOM 961 C C . VAL B 1 22 ? -9.625 5.535 -1.476 1 95.56 22 VAL B C 1
ATOM 963 O O . VAL B 1 22 ? -9.273 6.695 -1.244 1 95.56 22 VAL B O 1
ATOM 966 N N . ILE B 1 23 ? -10.852 5.273 -1.826 1 96.12 23 ILE B N 1
ATOM 967 C CA . ILE B 1 23 ? -11.891 6.297 -1.872 1 96.12 23 ILE B CA 1
ATOM 968 C C . ILE B 1 23 ? -12.039 6.945 -0.498 1 96.12 23 ILE B C 1
ATOM 970 O O . ILE B 1 23 ? -12.062 8.172 -0.384 1 96.12 23 ILE B O 1
ATOM 974 N N . LYS B 1 24 ? -12.156 6.121 0.566 1 97.31 24 LYS B N 1
ATOM 975 C CA . LYS B 1 24 ? -12.281 6.641 1.926 1 97.31 24 LYS B CA 1
ATOM 976 C C . LYS B 1 24 ? -11.078 7.516 2.285 1 97.31 24 LYS B C 1
ATOM 978 O O . LYS B 1 24 ? -11.234 8.555 2.93 1 97.31 24 LYS B O 1
ATOM 983 N N . LEU B 1 25 ? -9.875 7.047 1.934 1 97.69 25 LEU B N 1
ATOM 984 C CA . LEU B 1 25 ? -8.641 7.77 2.221 1 97.69 25 LEU B CA 1
ATOM 985 C C . LEU B 1 25 ? -8.711 9.195 1.682 1 97.69 25 LEU B C 1
ATOM 987 O O . LEU B 1 25 ? -8.461 10.156 2.414 1 97.69 25 LEU B O 1
ATOM 991 N N . PHE B 1 26 ? -9.148 9.391 0.444 1 97.31 26 PHE B N 1
ATOM 992 C CA . PHE B 1 26 ? -9.07 10.695 -0.198 1 97.31 26 PHE B CA 1
ATOM 993 C C . PHE B 1 26 ? -10.305 11.531 0.122 1 97.31 26 PHE B C 1
ATOM 995 O O . PHE B 1 26 ? -10.336 12.734 -0.146 1 97.31 26 PHE B O 1
ATOM 1002 N N . LYS B 1 27 ? -11.297 10.961 0.68 1 96.75 27 LYS B N 1
ATOM 1003 C CA . LYS B 1 27 ? -12.43 11.703 1.229 1 96.75 27 LYS B CA 1
ATOM 1004 C C . LYS B 1 27 ? -12.195 12.047 2.699 1 96.75 27 LYS B C 1
ATOM 1006 O O . LYS B 1 27 ? -13.086 12.586 3.361 1 96.75 27 LYS B O 1
ATOM 1011 N N . ASP B 1 28 ? -11.031 11.695 3.24 1 96.88 28 ASP B N 1
ATOM 1012 C CA . ASP B 1 28 ? -10.656 11.914 4.633 1 96.88 28 ASP B CA 1
ATOM 1013 C C . ASP B 1 28 ? -11.578 11.148 5.578 1 96.88 28 ASP B C 1
ATOM 1015 O O . ASP B 1 28 ? -11.945 11.656 6.641 1 96.88 28 ASP B O 1
ATOM 1019 N N . LYS B 1 29 ? -11.961 9.938 5.172 1 97.88 29 LYS B N 1
ATOM 1020 C CA . LYS B 1 29 ? -12.914 9.156 5.957 1 97.88 29 LYS B CA 1
ATOM 1021 C C . LYS B 1 29 ? -12.328 7.809 6.355 1 97.88 29 LYS B C 1
ATOM 1023 O O . LYS B 1 29 ? -12.969 7.031 7.07 1 97.88 29 LYS B O 1
ATOM 1028 N N . LEU B 1 30 ? -11.141 7.453 5.957 1 98.25 30 LEU B N 1
ATOM 1029 C CA . LEU B 1 30 ? -10.531 6.172 6.293 1 98.25 30 LEU B CA 1
ATOM 1030 C C . LEU B 1 30 ? -10.094 6.148 7.754 1 98.25 30 LEU B C 1
ATOM 1032 O O . LEU B 1 30 ? -9.438 7.082 8.227 1 98.25 30 LEU B O 1
ATOM 1036 N N . LYS B 1 31 ? -10.516 5.156 8.477 1 97.56 31 LYS B N 1
ATOM 1037 C CA . LYS B 1 31 ? -10.039 4.879 9.836 1 97.56 31 LYS B CA 1
ATOM 1038 C C . LYS B 1 31 ? -9.383 3.506 9.922 1 97.56 31 LYS B C 1
ATOM 1040 O O . LYS B 1 31 ? -9.875 2.539 9.336 1 97.56 31 LYS B O 1
ATOM 1045 N N . ILE B 1 32 ? -8.281 3.416 10.57 1 98 32 ILE B N 1
ATOM 1046 C CA . ILE B 1 32 ? -7.602 2.16 10.883 1 98 32 ILE B CA 1
ATOM 1047 C C . ILE B 1 32 ? -7.531 1.968 12.391 1 98 32 ILE B C 1
ATOM 1049 O O . ILE B 1 32 ? -6.879 2.744 13.094 1 98 32 ILE B O 1
ATOM 1053 N N . GLU B 1 33 ? -8.188 0.954 12.883 1 96.94 33 GLU B N 1
ATOM 1054 C CA . GLU B 1 33 ? -8.312 0.709 14.32 1 96.94 33 GLU B CA 1
ATOM 1055 C C . GLU B 1 33 ? -8.758 1.969 15.055 1 96.94 33 GLU B C 1
ATOM 1057 O O . GLU B 1 33 ? -8.18 2.326 16.078 1 96.94 33 GLU B O 1
ATOM 1062 N N . GLY B 1 34 ? -9.633 2.762 14.398 1 94.56 34 GLY B N 1
ATOM 1063 C CA . GLY B 1 34 ? -10.234 3.928 15.016 1 94.56 34 GLY B CA 1
ATOM 1064 C C . GLY B 1 34 ? -9.461 5.207 14.766 1 94.56 34 GLY B C 1
ATOM 1065 O O . GLY B 1 34 ? -9.945 6.301 15.07 1 94.56 34 GLY B O 1
ATOM 1066 N N . THR B 1 35 ? -8.219 5.109 14.281 1 95.25 35 THR B N 1
ATOM 1067 C CA . THR B 1 35 ? -7.414 6.289 13.984 1 95.25 35 THR B CA 1
ATOM 1068 C C . THR B 1 35 ? -7.695 6.797 12.578 1 95.25 35 THR B C 1
ATOM 1070 O O . THR B 1 35 ? -7.531 6.066 11.602 1 95.25 35 THR B O 1
ATOM 1073 N N . ARG B 1 36 ? -8.102 8.031 12.508 1 96.12 36 ARG B N 1
ATOM 1074 C CA . ARG B 1 36 ? -8.383 8.625 11.203 1 96.12 36 ARG B CA 1
ATOM 1075 C C . ARG B 1 36 ? -7.09 8.898 10.438 1 96.12 36 ARG B C 1
ATOM 1077 O O . ARG B 1 36 ? -6.129 9.43 11 1 96.12 36 ARG B O 1
ATOM 1084 N N . VAL B 1 37 ? -7.074 8.516 9.148 1 97.5 37 VAL B N 1
ATOM 1085 C CA . VAL B 1 37 ? -5.941 8.797 8.273 1 97.5 37 VAL B CA 1
ATOM 1086 C C . VAL B 1 37 ? -6.219 10.055 7.453 1 97.5 37 VAL B C 1
ATOM 1088 O O . VAL B 1 37 ? -7.145 10.078 6.641 1 97.5 37 VAL B O 1
ATOM 1091 N N . VAL B 1 38 ? -5.426 11.078 7.691 1 96.25 38 VAL B N 1
ATOM 1092 C CA . VAL B 1 38 ? -5.59 12.32 6.945 1 96.25 38 VAL B CA 1
ATOM 1093 C C . VAL B 1 38 ? -4.281 12.68 6.246 1 96.25 38 VAL B C 1
ATOM 1095 O O . VAL B 1 38 ? -3.271 12.945 6.898 1 96.25 38 VAL B O 1
ATOM 1098 N N . ILE B 1 39 ? -4.355 12.633 4.938 1 97 39 ILE B N 1
ATOM 1099 C CA . ILE B 1 39 ? -3.221 13.102 4.152 1 97 39 ILE B CA 1
ATOM 1100 C C . ILE B 1 39 ? -3.295 14.625 3.994 1 97 39 ILE B C 1
ATOM 1102 O O . ILE B 1 39 ? -4.312 15.156 3.551 1 97 39 ILE B O 1
ATOM 1106 N N . PRO B 1 40 ? -2.225 15.328 4.316 1 95.88 40 PRO B N 1
ATOM 1107 C CA . PRO B 1 40 ? -2.281 16.797 4.219 1 95.88 40 PRO B CA 1
ATOM 1108 C C . PRO B 1 40 ? -2.393 17.281 2.775 1 95.88 40 PRO B C 1
ATOM 1110 O O . PRO B 1 40 ? -1.808 16.672 1.87 1 95.88 40 PRO B O 1
ATOM 1113 N N . ASP B 1 41 ? -3.1 18.375 2.541 1 94.75 41 ASP B N 1
ATOM 1114 C CA . ASP B 1 41 ? -3.336 18.922 1.207 1 94.75 41 ASP B CA 1
ATOM 1115 C C . ASP B 1 41 ? -2.143 19.734 0.732 1 94.75 41 ASP B C 1
ATOM 1117 O O . ASP B 1 41 ? -1.956 19.938 -0.471 1 94.75 41 ASP B O 1
ATOM 1121 N N . ASN B 1 42 ? -1.327 20.25 1.613 1 93.06 42 ASN B N 1
ATOM 1122 C CA . ASN B 1 42 ? -0.346 21.281 1.26 1 93.06 42 ASN B CA 1
ATOM 1123 C C . ASN B 1 42 ? 1.078 20.812 1.547 1 93.06 42 ASN B C 1
ATOM 1125 O O . ASN B 1 42 ? 1.963 21.625 1.811 1 93.06 42 ASN B O 1
ATOM 1129 N N . GLU B 1 43 ? 1.256 19.547 1.542 1 93.81 43 GLU B N 1
ATOM 1130 C CA . GLU B 1 43 ? 2.596 19 1.76 1 93.81 43 GLU B CA 1
ATOM 1131 C C . GLU B 1 43 ? 3.035 18.125 0.587 1 93.81 43 GLU B C 1
ATOM 1133 O O . GLU B 1 43 ? 2.201 17.547 -0.107 1 93.81 43 GLU B O 1
ATOM 1138 N N . GLU B 1 44 ? 4.348 18.203 0.451 1 96.94 44 GLU B N 1
ATOM 1139 C CA . GLU B 1 44 ? 4.898 17.234 -0.499 1 96.94 44 GLU B CA 1
ATOM 1140 C C . GLU B 1 44 ? 4.867 15.828 0.069 1 96.94 44 GLU B C 1
ATOM 1142 O O . GLU B 1 44 ? 5.266 15.602 1.215 1 96.94 44 GLU B O 1
ATOM 1147 N N . LEU B 1 45 ? 4.336 14.961 -0.719 1 98.06 45 LEU B N 1
ATOM 1148 C CA . LEU B 1 45 ? 4.262 13.555 -0.336 1 98.06 45 LEU B CA 1
ATOM 1149 C C . LEU B 1 45 ? 5.402 12.758 -0.958 1 98.06 45 LEU B C 1
ATOM 1151 O O . LEU B 1 45 ? 5.801 13.016 -2.096 1 98.06 45 LEU B O 1
ATOM 1155 N N . ASP B 1 46 ? 5.98 11.828 -0.169 1 98.12 46 ASP B N 1
ATOM 1156 C CA . ASP B 1 46 ? 6.867 10.781 -0.658 1 98.12 46 ASP B CA 1
ATOM 1157 C C . ASP B 1 46 ? 6.137 9.445 -0.751 1 98.12 46 ASP B C 1
ATOM 1159 O O . ASP B 1 46 ? 5.734 8.875 0.267 1 98.12 46 ASP B O 1
ATOM 1163 N N . TYR B 1 47 ? 5.922 8.977 -2.002 1 98.06 47 TYR B N 1
ATOM 1164 C CA . TYR B 1 47 ? 5.203 7.707 -2.098 1 98.06 47 TYR B CA 1
ATOM 1165 C C . TYR B 1 47 ? 5.949 6.723 -2.992 1 98.06 47 TYR B C 1
ATOM 1167 O O . TYR B 1 47 ? 6.781 7.125 -3.811 1 98.06 47 TYR B O 1
ATOM 1175 N N . GLN B 1 48 ? 5.746 5.465 -2.723 1 97.94 48 GLN B N 1
ATOM 1176 C CA . GLN B 1 48 ? 6.488 4.422 -3.418 1 97.94 48 GLN B CA 1
ATOM 1177 C C . GLN B 1 48 ? 5.641 3.166 -3.598 1 97.94 48 GLN B C 1
ATOM 1179 O O . GLN B 1 48 ? 4.695 2.938 -2.838 1 97.94 48 GLN B O 1
ATOM 1184 N N . ILE B 1 49 ? 5.949 2.424 -4.633 1 98.31 49 ILE B N 1
ATOM 1185 C CA . ILE B 1 49 ? 5.449 1.066 -4.816 1 98.31 49 ILE B CA 1
ATOM 1186 C C . ILE B 1 49 ? 6.621 0.086 -4.855 1 98.31 49 ILE B C 1
ATOM 1188 O O . ILE B 1 49 ? 7.688 0.407 -5.383 1 98.31 49 ILE B O 1
ATOM 1192 N N . LYS B 1 50 ? 6.43 -0.993 -4.195 1 98.06 50 LYS B N 1
ATOM 1193 C CA . LYS B 1 50 ? 7.453 -2.025 -4.086 1 98.06 50 LYS B CA 1
ATOM 1194 C C . LYS B 1 50 ? 6.883 -3.404 -4.402 1 98.06 50 LYS B C 1
ATOM 1196 O O . LYS B 1 50 ? 5.727 -3.689 -4.086 1 98.06 50 LYS B O 1
ATOM 1201 N N . PHE B 1 51 ? 7.75 -4.262 -5.047 1 97.69 51 PHE B N 1
ATOM 1202 C CA . PHE B 1 51 ? 7.363 -5.637 -5.344 1 97.69 51 PHE B CA 1
ATOM 1203 C C . PHE B 1 51 ? 8.531 -6.59 -5.094 1 97.69 51 PHE B C 1
ATOM 1205 O O . PHE B 1 51 ? 9.594 -6.441 -5.695 1 97.69 51 PHE B O 1
ATOM 1212 N N . ASP B 1 52 ? 8.375 -7.434 -4.121 1 95.38 52 ASP B N 1
ATOM 1213 C CA . ASP B 1 52 ? 9.305 -8.531 -3.842 1 95.38 52 ASP B CA 1
ATOM 1214 C C . ASP B 1 52 ? 8.688 -9.875 -4.23 1 95.38 52 ASP B C 1
ATOM 1216 O O . ASP B 1 52 ? 7.621 -10.242 -3.736 1 95.38 52 ASP B O 1
ATOM 1220 N N . SER B 1 53 ? 9.352 -10.539 -5.223 1 92 53 SER B N 1
ATOM 1221 C CA . SER B 1 53 ? 8.727 -11.781 -5.66 1 92 53 SER B CA 1
ATOM 1222 C C . SER B 1 53 ? 9.781 -12.836 -5.996 1 92 53 SER B C 1
ATOM 1224 O O . SER B 1 53 ? 10.938 -12.5 -6.277 1 92 53 SER B O 1
ATOM 1226 N N . ASP B 1 54 ? 9.422 -14.078 -5.801 1 88.5 54 ASP B N 1
ATOM 1227 C CA . ASP B 1 54 ? 10.109 -15.219 -6.395 1 88.5 54 ASP B CA 1
ATOM 1228 C C . ASP B 1 54 ? 9.109 -16.188 -7.043 1 88.5 54 ASP B C 1
ATOM 1230 O O . ASP B 1 54 ? 7.969 -15.805 -7.32 1 88.5 54 ASP B O 1
ATOM 1234 N N . GLU B 1 55 ? 9.531 -17.406 -7.434 1 85.44 55 GLU B N 1
ATOM 1235 C CA . GLU B 1 55 ? 8.695 -18.359 -8.164 1 85.44 55 GLU B CA 1
ATOM 1236 C C . GLU B 1 55 ? 7.434 -18.688 -7.371 1 85.44 55 GLU B C 1
ATOM 1238 O O . GLU B 1 55 ? 6.383 -18.969 -7.957 1 85.44 55 GLU B O 1
ATOM 1243 N N . ASN B 1 56 ? 7.41 -18.625 -6.074 1 89.31 56 ASN B N 1
ATOM 1244 C CA . ASN B 1 56 ? 6.32 -19.141 -5.262 1 89.31 56 ASN B CA 1
ATOM 1245 C C . ASN B 1 56 ? 5.746 -18.078 -4.332 1 89.31 56 ASN B C 1
ATOM 1247 O O . ASN B 1 56 ? 4.934 -18.391 -3.457 1 89.31 56 ASN B O 1
ATOM 1251 N N . TYR B 1 57 ? 6.164 -16.797 -4.539 1 93.25 57 TYR B N 1
ATOM 1252 C CA . TYR B 1 57 ? 5.805 -15.781 -3.553 1 93.25 57 TYR B CA 1
ATOM 1253 C C . TYR B 1 57 ? 5.727 -14.406 -4.195 1 93.25 57 TYR B C 1
ATOM 1255 O O . TYR B 1 57 ? 6.383 -14.141 -5.207 1 93.25 57 TYR B O 1
ATOM 1263 N N . GLY B 1 58 ? 4.828 -13.617 -3.729 1 96.25 58 GLY B N 1
ATOM 1264 C CA . GLY B 1 58 ? 4.781 -12.203 -4.066 1 96.25 58 GLY B CA 1
ATOM 1265 C C . GLY B 1 58 ? 4.383 -11.32 -2.896 1 96.25 58 GLY B C 1
ATOM 1266 O O . GLY B 1 58 ? 3.584 -11.734 -2.049 1 96.25 58 GLY B O 1
ATOM 1267 N N . ASP B 1 59 ? 5 -10.219 -2.822 1 97.44 59 ASP B N 1
ATOM 1268 C CA . ASP B 1 59 ? 4.77 -9.172 -1.829 1 97.44 59 ASP B CA 1
ATOM 1269 C C . ASP B 1 59 ? 4.738 -7.793 -2.48 1 97.44 59 ASP B C 1
ATOM 1271 O O . ASP B 1 59 ? 5.785 -7.262 -2.863 1 97.44 59 ASP B O 1
ATOM 1275 N N . PHE B 1 60 ? 3.523 -7.238 -2.635 1 98.31 60 PHE B N 1
ATOM 1276 C CA . PHE B 1 60 ? 3.316 -5.941 -3.271 1 98.31 60 PHE B CA 1
ATOM 1277 C C . PHE B 1 60 ? 2.91 -4.895 -2.242 1 98.31 60 PHE B C 1
ATOM 1279 O O . PHE B 1 60 ? 2.035 -5.137 -1.41 1 98.31 60 PHE B O 1
ATOM 1286 N N . THR B 1 61 ? 3.613 -3.723 -2.246 1 98.44 61 THR B N 1
ATOM 1287 C CA . THR B 1 61 ? 3.391 -2.684 -1.247 1 98.44 61 THR B CA 1
ATOM 1288 C C . THR B 1 61 ? 3.24 -1.318 -1.911 1 98.44 61 THR B C 1
ATOM 1290 O O . THR B 1 61 ? 3.998 -0.979 -2.822 1 98.44 61 THR B O 1
ATOM 1293 N N . ILE B 1 62 ? 2.229 -0.521 -1.537 1 98.38 62 ILE B N 1
ATOM 1294 C CA . ILE B 1 62 ? 2.096 0.907 -1.805 1 98.38 62 ILE B CA 1
ATOM 1295 C C . ILE B 1 62 ? 2.275 1.694 -0.508 1 98.38 62 ILE B C 1
ATOM 1297 O O . ILE B 1 62 ? 1.668 1.366 0.514 1 98.38 62 ILE B O 1
ATOM 1301 N N . LYS B 1 63 ? 3.15 2.672 -0.536 1 98.19 63 LYS B N 1
ATOM 1302 C CA . LYS B 1 63 ? 3.434 3.467 0.655 1 98.19 63 LYS B CA 1
ATOM 1303 C C . LYS B 1 63 ? 3.445 4.957 0.33 1 98.19 63 LYS B C 1
ATOM 1305 O O . LYS B 1 63 ? 3.967 5.367 -0.708 1 98.19 63 LYS B O 1
ATOM 1310 N N . VAL B 1 64 ? 2.867 5.812 1.248 1 98.5 64 VAL B N 1
ATOM 1311 C CA . VAL B 1 64 ? 2.984 7.262 1.152 1 98.5 64 VAL B CA 1
ATOM 1312 C C . VAL B 1 64 ? 3.359 7.844 2.514 1 98.5 64 VAL B C 1
ATOM 1314 O O . VAL B 1 64 ? 2.838 7.41 3.545 1 98.5 64 VAL B O 1
ATOM 1317 N N . LYS B 1 65 ? 4.262 8.781 2.521 1 97.81 65 LYS B N 1
ATOM 1318 C CA . LYS B 1 65 ? 4.734 9.461 3.721 1 97.81 65 LYS B CA 1
ATOM 1319 C C . LYS B 1 65 ? 4.656 10.977 3.561 1 97.81 65 LYS B C 1
ATOM 1321 O O . LYS B 1 65 ? 4.801 11.492 2.453 1 97.81 65 LYS B O 1
ATOM 1326 N N . TRP B 1 66 ? 4.43 11.609 4.605 1 97.12 66 TRP B N 1
ATOM 1327 C CA . TRP B 1 66 ? 4.473 13.07 4.648 1 97.12 66 TRP B CA 1
ATOM 1328 C C . TRP B 1 66 ? 4.996 13.555 5.992 1 97.12 66 TRP B C 1
ATOM 1330 O O . TRP B 1 66 ? 4.996 12.812 6.977 1 97.12 66 TRP B O 1
ATOM 1340 N N . GLY B 1 67 ? 5.5 14.758 6.012 1 94.25 67 GLY B N 1
ATOM 1341 C CA . GLY B 1 67 ? 6.035 15.344 7.234 1 94.25 67 GLY B CA 1
ATOM 1342 C C . GLY B 1 67 ? 7.395 14.781 7.613 1 94.25 67 GLY B C 1
ATOM 1343 O O . GLY B 1 67 ? 8.055 14.125 6.801 1 94.25 67 GLY B O 1
ATOM 1344 N N . GLU B 1 68 ? 7.949 15.188 8.766 1 85.88 68 GLU B N 1
ATOM 1345 C CA . GLU B 1 68 ? 9.258 14.766 9.242 1 85.88 68 GLU B CA 1
ATOM 1346 C C . GLU B 1 68 ? 9.148 13.969 10.539 1 85.88 68 GLU B C 1
ATOM 1348 O O . GLU B 1 68 ? 8.555 14.438 11.508 1 85.88 68 GLU B O 1
ATOM 1353 N N . LYS B 1 69 ? 9.547 12.703 10.383 1 77.69 69 LYS B N 1
ATOM 1354 C CA . LYS B 1 69 ? 9.578 11.922 11.617 1 77.69 69 LYS B CA 1
ATOM 1355 C C . LYS B 1 69 ? 10.594 12.492 12.602 1 77.69 69 LYS B C 1
ATOM 1357 O O . LYS B 1 69 ? 11.719 12.812 12.227 1 77.69 69 LYS B O 1
ATOM 1362 N N . PRO B 1 70 ? 10.109 12.82 13.773 1 68.38 70 PRO B N 1
ATOM 1363 C CA . PRO B 1 70 ? 11.07 13.367 14.727 1 68.38 70 PRO B CA 1
ATOM 1364 C C . PRO B 1 70 ? 12.297 12.477 14.898 1 68.38 70 PRO B C 1
ATOM 1366 O O . PRO B 1 70 ? 12.195 11.25 14.812 1 68.38 70 PRO B O 1
ATOM 1369 N N . GLU B 1 71 ? 13.414 12.977 14.5 1 61.56 71 GLU B N 1
ATOM 1370 C CA . GLU B 1 71 ? 14.641 12.227 14.75 1 61.56 71 GLU B CA 1
ATOM 1371 C C . GLU B 1 71 ? 14.648 11.617 16.141 1 61.56 71 GLU B C 1
ATOM 1373 O O . GLU B 1 71 ? 14.195 12.242 17.109 1 61.56 71 GLU B O 1
ATOM 1378 N N . GLN B 1 72 ? 14.148 10.383 16.203 1 56 72 GLN B N 1
ATOM 1379 C CA . GLN B 1 72 ? 14.375 9.859 17.547 1 56 72 GLN B CA 1
ATOM 1380 C C . GLN B 1 72 ? 15.766 10.234 18.047 1 56 72 GLN B C 1
ATOM 1382 O O . GLN B 1 72 ? 16.766 10.047 17.344 1 56 72 GLN B O 1
ATOM 1387 N N . LEU B 1 73 ? 15.766 11.25 18.812 1 47 73 LEU B N 1
ATOM 1388 C CA . LEU B 1 73 ? 17 11.461 19.547 1 47 73 LEU B CA 1
ATOM 1389 C C . LEU B 1 73 ? 17.562 10.141 20.062 1 47 73 LEU B C 1
ATOM 1391 O O . LEU B 1 73 ? 16.875 9.414 20.781 1 47 73 LEU B O 1
ATOM 1395 N N . GLU B 1 74 ? 18.094 9.391 19.234 1 45.91 74 GLU B N 1
ATOM 1396 C CA . GLU B 1 74 ? 18.812 8.312 19.891 1 45.91 74 GLU B CA 1
ATOM 1397 C C . GLU B 1 74 ? 19.391 8.766 21.234 1 45.91 74 GLU B C 1
ATOM 1399 O O . GLU B 1 74 ? 20.141 9.734 21.297 1 45.91 74 GLU B O 1
ATOM 1404 N N . ASP B 1 75 ? 18.578 8.719 22.188 1 43.5 75 ASP B N 1
ATOM 1405 C CA . ASP B 1 75 ? 19.188 8.922 23.5 1 43.5 75 ASP B CA 1
ATOM 1406 C C . ASP B 1 75 ? 20.594 8.328 23.547 1 43.5 75 ASP B C 1
ATOM 1408 O O . ASP B 1 75 ? 20.766 7.121 23.359 1 43.5 75 ASP B O 1
ATOM 1412 N N . PHE B 1 76 ? 21.578 9.102 23.172 1 39.09 76 PHE B N 1
ATOM 1413 C CA . PHE B 1 76 ? 22.953 8.742 23.5 1 39.09 76 PHE B CA 1
ATOM 1414 C C . PHE B 1 76 ? 23.078 8.32 24.953 1 39.09 76 PHE B C 1
ATOM 1416 O O . PHE B 1 76 ? 23.078 9.164 25.859 1 39.09 76 PHE B O 1
ATOM 1423 N N . GLU B 1 77 ? 22.344 7.398 25.422 1 39.22 77 GLU B N 1
ATOM 1424 C CA . GLU B 1 77 ? 22.797 6.938 26.734 1 39.22 77 GLU B CA 1
ATOM 1425 C C . GLU B 1 77 ? 24.312 6.711 26.734 1 39.22 77 GLU B C 1
ATOM 1427 O O . GLU B 1 77 ? 24.812 5.855 26.016 1 39.22 77 GLU B O 1
ATOM 1432 N N . GLU B 1 78 ? 25.047 7.816 26.797 1 37.81 78 GLU B N 1
ATOM 1433 C CA . GLU B 1 78 ? 26.453 7.773 27.188 1 37.81 78 GLU B CA 1
ATOM 1434 C C . GLU B 1 78 ? 26.688 6.766 28.297 1 37.81 78 GLU B C 1
ATOM 1436 O O . GLU B 1 78 ? 26.156 6.922 29.406 1 37.81 78 GLU B O 1
ATOM 1441 N N . ASN B 1 79 ? 26.641 5.539 27.984 1 38.16 79 ASN B N 1
ATOM 1442 C CA . ASN B 1 79 ? 27.234 4.602 28.938 1 38.16 79 ASN B CA 1
ATOM 1443 C C . ASN B 1 79 ? 28.531 5.141 29.516 1 38.16 79 ASN B C 1
ATOM 1445 O O . ASN B 1 79 ? 29.562 5.188 28.844 1 38.16 79 ASN B O 1
ATOM 1449 N N . THR B 1 80 ? 28.453 6.328 30.234 1 39.91 80 THR B N 1
ATOM 1450 C CA . THR B 1 80 ? 29.562 6.695 31.109 1 39.91 80 THR B CA 1
ATOM 1451 C C . THR B 1 80 ? 30.062 5.48 31.875 1 39.91 80 THR B C 1
ATOM 1453 O O . THR B 1 80 ? 29.391 4.992 32.781 1 39.91 80 THR B O 1
ATOM 1456 N N . ASN B 1 81 ? 30.469 4.43 31.203 1 37.09 81 ASN B N 1
ATOM 1457 C CA . ASN B 1 81 ? 31.297 3.447 31.891 1 37.09 81 ASN B CA 1
ATOM 1458 C C . ASN B 1 81 ? 32.344 4.121 32.781 1 37.09 81 ASN B C 1
ATOM 1460 O O . ASN B 1 81 ? 33.25 4.816 32.25 1 37.09 81 ASN B O 1
ATOM 1464 N N . ASP B 1 82 ? 31.938 4.625 33.969 1 39.88 82 ASP B N 1
ATOM 1465 C CA . ASP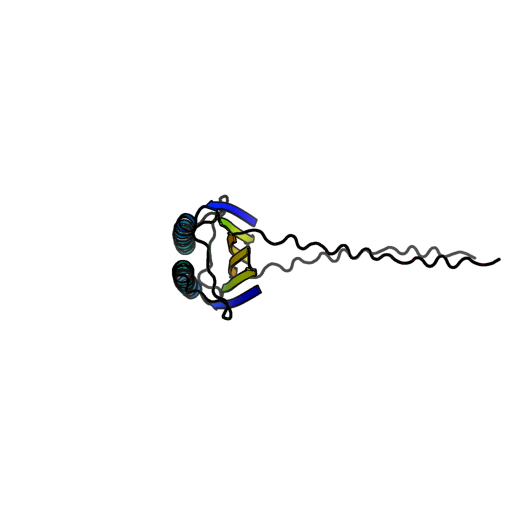 B 1 82 ? 32.812 4.953 35.094 1 39.88 82 ASP B CA 1
ATOM 1466 C C . ASP B 1 82 ? 33.938 3.953 35.219 1 39.88 82 ASP B C 1
ATOM 1468 O O . ASP B 1 82 ? 33.75 2.787 35.531 1 39.88 82 ASP B O 1
ATOM 1472 N N . ASN B 1 83 ? 34.781 3.873 34.188 1 36.84 83 ASN B N 1
ATOM 1473 C CA . ASN B 1 83 ? 36.062 3.213 34.406 1 36.84 83 ASN B CA 1
ATOM 1474 C 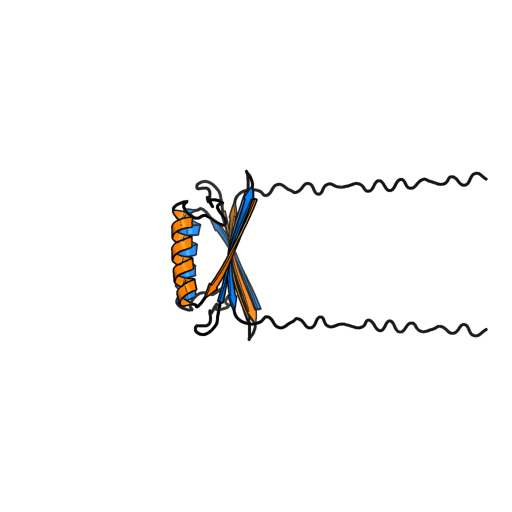C . ASN B 1 83 ? 36.719 3.678 35.688 1 36.84 83 ASN B C 1
ATOM 1476 O O . ASN B 1 83 ? 37.125 4.836 35.812 1 36.84 83 ASN B O 1
ATOM 1480 N N . GLU B 1 84 ? 36.125 3.311 36.844 1 39.06 84 GLU B N 1
ATOM 1481 C CA . GLU B 1 84 ? 36.812 3.404 38.125 1 39.06 84 GLU B CA 1
ATOM 1482 C C . GLU B 1 84 ? 38.281 2.969 38 1 39.06 84 GLU B C 1
ATOM 1484 O O . GLU B 1 84 ? 38.562 1.846 37.562 1 39.06 84 GLU B O 1
ATOM 1489 N N . ASP B 1 85 ? 39.125 3.859 37.531 1 39.16 85 ASP B N 1
ATOM 1490 C CA . ASP B 1 85 ? 40.562 3.758 37.625 1 39.16 85 ASP B CA 1
ATOM 1491 C C . ASP B 1 85 ? 41 3.281 39 1 39.16 85 ASP B C 1
ATOM 1493 O O . ASP B 1 85 ? 40.781 3.98 40 1 39.16 85 ASP B O 1
ATOM 1497 N N . ASN B 1 86 ? 40.812 1.956 39.312 1 39.91 86 ASN B N 1
ATOM 1498 C CA . ASN B 1 86 ? 41.5 1.372 40.469 1 39.91 86 ASN B CA 1
ATOM 1499 C C . ASN B 1 86 ? 42.938 1.791 40.531 1 39.91 86 ASN B C 1
ATOM 1501 O O . ASN B 1 86 ? 43.75 1.432 39.625 1 39.91 86 ASN B O 1
ATOM 1505 N N . THR B 1 87 ? 43.219 3.012 40.906 1 34.22 87 THR B N 1
ATOM 1506 C CA . THR B 1 87 ? 44.562 3.43 41.312 1 34.22 87 THR B CA 1
ATOM 1507 C C . THR B 1 87 ? 45.188 2.393 42.219 1 34.22 87 THR B C 1
ATOM 1509 O O . THR B 1 87 ? 44.719 2.152 43.344 1 34.22 87 THR B O 1
ATOM 1512 N N . PHE B 1 88 ? 45.812 1.405 41.625 1 37 88 PHE B N 1
ATOM 1513 C CA . PHE B 1 88 ? 46.75 0.53 42.312 1 37 88 PHE B CA 1
ATOM 1514 C C . PHE B 1 88 ? 47.75 1.345 43.125 1 37 88 PHE B C 1
ATOM 1516 O O . PHE B 1 88 ? 48.5 2.156 42.562 1 37 88 PHE B O 1
ATOM 1523 N N . GLU B 1 89 ? 47.375 1.786 44.312 1 32.5 89 GLU B N 1
ATOM 1524 C CA . GLU B 1 89 ? 48.344 2.305 45.281 1 32.5 89 GLU B CA 1
ATOM 1525 C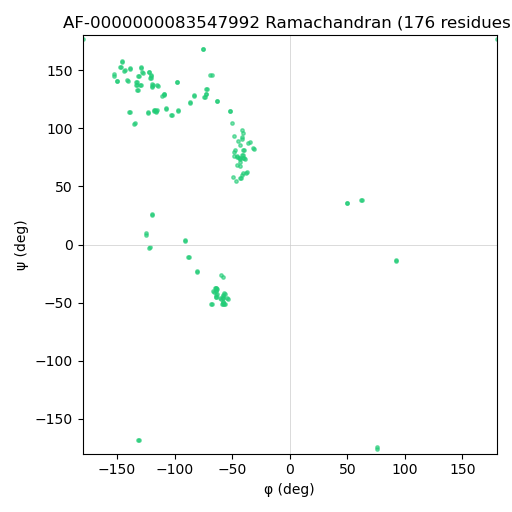 C . GLU B 1 89 ? 49.5 1.333 45.469 1 32.5 89 GLU B C 1
ATOM 1527 O O . GLU B 1 89 ? 49.281 0.157 45.75 1 32.5 89 GLU B O 1
ATOM 1532 N N . PHE B 1 90 ? 50.688 1.694 44.844 1 32.62 90 PHE B N 1
ATOM 1533 C CA . PHE B 1 90 ? 51.906 1.069 45.344 1 32.62 90 PHE B CA 1
ATOM 1534 C C . PHE B 1 90 ? 52.062 1.267 46.844 1 32.62 90 PHE B C 1
ATOM 1536 O O . PHE B 1 90 ? 51.594 2.271 47.375 1 32.62 90 PHE B O 1
#

Sequence (180 aa):
MNSREKYLGSKEEFYFFLKDEVIKLFKDKLKIEGTRVVIPDNEELDYQIKFDSDENYGDFTIKVKWGEKPEQLEDFEENTNDNEDNTFEFMNSREKYLGSKEEFYFFLKDEVIKLFKDKLKIEGTRVVIPDNEELDYQIKFDSDENYGDFTIKVKWGEKPEQLEDFEENTNDNEDNTFEF

Solvent-accessible surface area (backbone atoms only — not comparable to full-atom values): 10487 Å² total; per-residue (Å²): 85,80,33,62,50,79,47,74,39,43,48,69,54,48,50,55,48,50,54,50,50,51,52,28,37,78,68,61,63,28,58,40,87,81,44,72,46,73,79,61,80,88,43,69,30,45,32,34,42,36,38,41,34,58,100,53,24,39,40,41,35,42,37,41,30,34,70,56,72,72,73,72,68,70,72,73,71,70,74,71,70,75,72,74,74,77,72,76,76,125,86,81,32,63,48,78,50,75,40,43,48,70,54,48,51,56,48,50,55,52,51,53,52,28,36,77,68,60,63,29,59,41,86,81,44,73,46,74,78,61,79,88,43,69,30,45,32,34,43,36,39,40,33,58,99,52,23,40,37,40,36,42,38,42,32,35,70,57,70,72,72,71,70,68,74,73,72,70,75,72,70,75,72,72,74,77,73,77,77,128

Radius of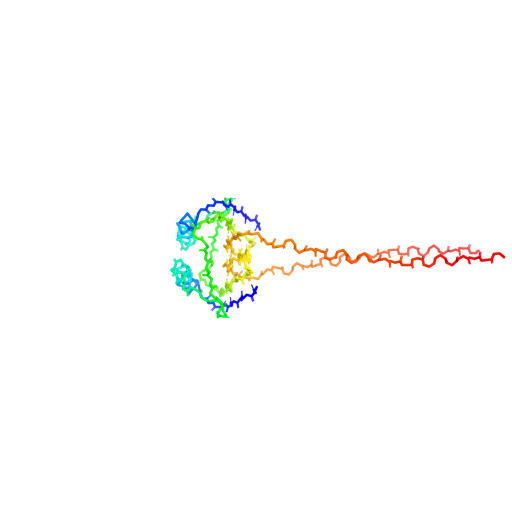 gyration: 24.32 Å; Cα contacts (8 Å, |Δi|>4): 290; chains: 2; bounding box: 68×53×62 Å

Foldseek 3Di:
DDFDDDDDDDPVVVVVVCVVQVVCAVVQNHDGVRRTHHDDPPWDKDWDWDWDDDPVDIDIDIDIDTDDDPPPPPPPPPPPVPPPPPPPPD/DDFDDDDDDDPVVVVVVCVVQVVCAVVQNHDGVRRTHHDDPPWDKDWDWDWDDDPVDIDIDIDIDTDDDPPPPPPCPPPPPPPVPPPPDD

pLDDT: mean 83.42, std 23.14, range [32.5, 98.5]

Secondary structure (DSSP, 8-state):
-EEEEEEEE-HHHHHHHHHHHHHHHHTT--EETTEE----TTS-EEEEEEEEEETTEEEEEEEEEEE-----------------------/-EEEEEEEE-HHHHHHHHHHHHHHHHTT--EETTEE----SSS-EEEEEEEEEETTEEEEEEEEEEE-----------------------

Organism: NCBI:txid360422

Nearest PDB structures (foldseek):
  2fdo-assembly1_A  TM=3.579E-01  e=1.094E+00  Archaeoglobus fulgidus DSM 4304
  3aon-assembly1_A  TM=3.842E-01  e=9.524E+00  Enterococcus hirae
  3aon-assembly1_A  TM=3.831E-01  e=9.429E+00  Enterococcus hirae